Protein AF-A0A117SRD4-F1 (afdb_monomer_lite)

pLDDT: mean 80.71, std 14.21, range [40.75, 95.12]

Structure (mmCIF, N/CA/C/O backbone):
data_AF-A0A117SRD4-F1
#
_entry.id   AF-A0A117SRD4-F1
#
loop_
_atom_site.group_PDB
_atom_site.id
_atom_site.type_symbol
_atom_site.label_atom_id
_atom_site.label_alt_id
_atom_site.label_comp_id
_atom_site.label_asym_id
_atom_site.label_entity_id
_atom_site.label_seq_id
_atom_site.pdbx_PDB_ins_code
_atom_site.Cartn_x
_atom_site.Cartn_y
_atom_site.Cartn_z
_atom_site.occupancy
_atom_site.B_iso_or_equiv
_atom_site.auth_seq_id
_atom_site.auth_comp_id
_atom_site.auth_asym_id
_atom_site.auth_atom_id
_atom_site.pdbx_PDB_model_num
ATOM 1 N N . MET A 1 1 ? -15.152 -7.030 14.553 1.00 45.19 1 MET A N 1
ATOM 2 C CA . MET A 1 1 ? -15.397 -6.208 13.345 1.00 45.19 1 MET A CA 1
ATOM 3 C C . MET A 1 1 ? -14.098 -6.189 12.549 1.00 45.19 1 MET A C 1
ATOM 5 O O . MET A 1 1 ? -13.074 -5.942 13.174 1.00 45.19 1 MET A O 1
ATOM 9 N N . SER A 1 2 ? -14.084 -6.536 11.253 1.00 55.06 2 SER A N 1
ATOM 10 C CA . SER A 1 2 ? -12.838 -6.431 10.469 1.00 55.06 2 SER A CA 1
ATOM 11 C C . SER A 1 2 ? -12.506 -4.956 10.237 1.00 55.06 2 SER A C 1
ATOM 13 O O . SER A 1 2 ? -13.411 -4.145 10.019 1.00 55.06 2 SER A O 1
ATOM 15 N N . SER A 1 3 ? -11.230 -4.590 10.368 1.00 70.75 3 SER A N 1
ATOM 16 C CA . SER A 1 3 ? -10.798 -3.208 10.163 1.00 70.75 3 SER A CA 1
ATOM 17 C C . SER A 1 3 ? -10.931 -2.826 8.687 1.00 70.75 3 SER A C 1
ATOM 19 O O . SER A 1 3 ? -10.894 -3.689 7.805 1.00 70.75 3 SER A O 1
ATOM 21 N N . GLY A 1 4 ? -11.073 -1.526 8.401 1.00 77.19 4 GLY A N 1
ATOM 22 C CA . GLY A 1 4 ? -11.131 -1.024 7.023 1.00 77.19 4 GLY A CA 1
ATOM 23 C C . GLY A 1 4 ? -9.933 -1.480 6.185 1.00 77.19 4 GLY A C 1
ATOM 24 O O . GLY A 1 4 ? -10.109 -1.860 5.032 1.00 77.19 4 GLY A O 1
ATOM 25 N N . ALA A 1 5 ? -8.746 -1.557 6.797 1.00 80.50 5 ALA A N 1
ATOM 26 C CA . ALA A 1 5 ? -7.551 -2.104 6.163 1.00 80.50 5 ALA A CA 1
ATOM 27 C C . ALA A 1 5 ? -7.719 -3.567 5.740 1.00 80.50 5 ALA A C 1
ATOM 29 O O . ALA A 1 5 ? -7.402 -3.887 4.604 1.00 80.50 5 ALA A O 1
ATOM 30 N N . THR A 1 6 ? -8.263 -4.447 6.589 1.00 84.12 6 THR A N 1
ATOM 31 C CA . THR A 1 6 ? -8.474 -5.856 6.215 1.00 84.12 6 THR A CA 1
ATOM 32 C C . THR A 1 6 ? -9.381 -5.990 4.994 1.00 84.12 6 THR A C 1
ATOM 34 O O . THR A 1 6 ? -9.050 -6.749 4.098 1.00 84.12 6 THR A O 1
ATOM 37 N N . LYS A 1 7 ? -10.449 -5.187 4.892 1.00 85.69 7 LYS A N 1
ATOM 38 C CA . LYS A 1 7 ? -11.316 -5.188 3.700 1.00 85.69 7 LYS A CA 1
ATOM 39 C C . LYS A 1 7 ? -10.580 -4.748 2.433 1.00 85.69 7 LYS A C 1
ATOM 41 O O . LYS A 1 7 ? -10.740 -5.377 1.397 1.00 85.69 7 LYS A O 1
ATOM 46 N N . ILE A 1 8 ? -9.742 -3.710 2.528 1.00 86.19 8 ILE A N 1
ATOM 47 C CA . ILE A 1 8 ? -8.894 -3.267 1.407 1.00 86.19 8 ILE A CA 1
ATOM 48 C C . ILE A 1 8 ? -7.963 -4.404 0.965 1.00 86.19 8 ILE A C 1
ATOM 50 O O . ILE A 1 8 ? -7.814 -4.637 -0.230 1.00 86.19 8 ILE A O 1
ATOM 54 N N . ILE A 1 9 ? -7.352 -5.121 1.914 1.00 85.69 9 ILE A N 1
ATOM 55 C CA . ILE A 1 9 ? -6.484 -6.265 1.610 1.00 85.69 9 ILE A CA 1
ATOM 56 C C . ILE A 1 9 ? -7.277 -7.398 0.962 1.00 85.69 9 ILE A C 1
ATOM 58 O O . ILE A 1 9 ? -6.838 -7.903 -0.063 1.00 85.69 9 ILE A O 1
ATOM 62 N N . ASP A 1 10 ? -8.431 -7.775 1.507 1.00 85.94 10 ASP A N 1
ATOM 63 C CA . ASP A 1 10 ? -9.257 -8.857 0.962 1.00 85.94 10 ASP A CA 1
ATOM 64 C C . ASP A 1 10 ? -9.682 -8.556 -0.487 1.00 85.94 10 ASP A C 1
ATOM 66 O O . ASP A 1 10 ? -9.602 -9.428 -1.352 1.00 85.94 10 ASP A O 1
ATOM 70 N N . GLU A 1 11 ? -10.057 -7.306 -0.778 1.00 84.31 11 GLU A N 1
ATOM 71 C CA . GLU A 1 11 ? -10.405 -6.857 -2.131 1.00 84.31 11 GLU A CA 1
ATOM 72 C C . GLU A 1 11 ? -9.188 -6.831 -3.074 1.00 84.31 11 GLU A C 1
ATOM 74 O O . GLU A 1 11 ? -9.300 -7.239 -4.231 1.00 84.31 11 GLU A O 1
ATOM 79 N N . LEU A 1 12 ? -8.006 -6.421 -2.593 1.00 80.94 12 LEU A N 1
ATOM 80 C CA . LEU A 1 12 ? -6.759 -6.482 -3.370 1.00 80.94 12 LEU A CA 1
ATOM 81 C C . LEU A 1 12 ? -6.336 -7.929 -3.662 1.00 80.94 12 LEU A C 1
ATOM 83 O O . LEU A 1 12 ? -5.935 -8.241 -4.782 1.00 80.94 12 LEU A O 1
ATOM 87 N N . MET A 1 13 ? -6.442 -8.816 -2.672 1.00 75.94 13 MET A N 1
ATOM 88 C CA . MET A 1 13 ? -6.056 -10.226 -2.775 1.00 75.94 13 MET A CA 1
ATOM 89 C C . MET A 1 13 ? -7.016 -11.021 -3.660 1.00 75.94 13 MET A C 1
ATOM 91 O O . MET A 1 13 ? -6.570 -11.854 -4.449 1.00 75.94 13 MET A O 1
ATOM 95 N N . GLY A 1 14 ? -8.320 -10.733 -3.590 1.00 68.56 14 GLY A N 1
ATOM 96 C CA . GLY A 1 14 ? -9.324 -11.315 -4.483 1.00 68.56 14 GLY A CA 1
ATOM 97 C C . GLY A 1 14 ? -9.157 -10.900 -5.952 1.00 68.56 14 GLY A C 1
ATOM 98 O O . GLY A 1 14 ? -9.716 -11.548 -6.832 1.00 68.56 14 GLY A O 1
ATOM 99 N N . GLY A 1 15 ? -8.377 -9.846 -6.220 1.00 63.31 15 GLY A N 1
ATOM 100 C CA . GLY A 1 15 ? -8.207 -9.219 -7.532 1.00 63.31 15 GLY A CA 1
ATOM 101 C C . GLY A 1 15 ? -6.970 -9.623 -8.343 1.00 63.31 15 GLY A C 1
ATOM 102 O O . GLY A 1 15 ? -6.690 -8.941 -9.323 1.00 63.31 15 GLY A O 1
ATOM 103 N N . CYS A 1 16 ? -6.259 -10.703 -7.988 1.00 57.09 16 CYS A N 1
ATOM 104 C CA . CYS A 1 16 ? -5.021 -11.186 -8.638 1.00 57.09 16 CYS A CA 1
ATOM 105 C C . CYS A 1 16 ? -3.731 -10.474 -8.197 1.00 57.09 16 CYS A C 1
ATOM 107 O O . CYS A 1 16 ? -3.155 -9.668 -8.932 1.00 57.09 16 CYS A O 1
ATOM 109 N N . LEU A 1 17 ? -3.206 -10.866 -7.036 1.00 63.50 17 LEU A N 1
ATOM 110 C CA . LEU A 1 17 ? -1.822 -10.592 -6.651 1.00 63.50 17 LEU A CA 1
ATOM 111 C C . LEU A 1 17 ? -1.029 -11.896 -6.575 1.00 63.50 17 LEU A C 1
ATOM 113 O O . LEU A 1 17 ? -1.128 -12.636 -5.602 1.00 63.50 17 LEU A O 1
ATOM 117 N N . ASP A 1 18 ? -0.215 -12.150 -7.598 1.00 74.19 18 ASP A N 1
ATOM 118 C CA . ASP A 1 18 ? 0.934 -13.046 -7.467 1.00 74.19 18 ASP A CA 1
ATOM 119 C C . ASP A 1 18 ? 1.994 -12.278 -6.663 1.00 74.19 18 ASP A C 1
ATOM 121 O O . ASP A 1 18 ? 2.421 -11.195 -7.082 1.00 74.19 18 ASP A O 1
ATOM 125 N N . GLY A 1 19 ? 2.354 -12.755 -5.471 1.00 79.25 19 GLY A N 1
ATOM 126 C CA . GLY A 1 19 ? 3.155 -11.988 -4.512 1.00 79.25 19 GLY A CA 1
ATOM 127 C C . GLY A 1 19 ? 3.044 -12.501 -3.082 1.00 79.25 19 GLY A C 1
ATOM 128 O O . GLY A 1 19 ? 2.558 -13.605 -2.841 1.00 79.25 19 GLY A O 1
ATOM 129 N N . TYR A 1 20 ? 3.481 -11.683 -2.123 1.00 85.44 20 TYR A N 1
ATOM 130 C CA . TYR A 1 20 ? 3.301 -11.964 -0.699 1.00 85.44 20 TYR A CA 1
ATOM 131 C C . TYR A 1 20 ? 2.678 -10.783 0.048 1.00 85.44 20 TYR A C 1
ATOM 133 O O . TYR A 1 20 ? 2.787 -9.623 -0.362 1.00 85.44 20 TYR A O 1
ATOM 141 N N . VAL A 1 21 ? 2.034 -11.105 1.171 1.00 89.88 21 VAL A N 1
ATOM 142 C CA . VAL A 1 21 ? 1.499 -10.133 2.124 1.00 89.88 21 VAL A CA 1
ATOM 143 C C . VAL A 1 21 ? 2.075 -10.422 3.499 1.00 89.88 21 VAL A C 1
ATOM 145 O O . VAL A 1 21 ? 1.909 -11.518 4.032 1.00 89.88 21 VAL A O 1
ATOM 148 N N . GLU A 1 22 ? 2.719 -9.428 4.093 1.00 91.50 22 GLU A N 1
ATOM 149 C CA . GLU A 1 22 ? 3.123 -9.454 5.493 1.00 91.50 22 GLU A CA 1
ATOM 150 C C . GLU A 1 22 ? 2.169 -8.619 6.336 1.00 91.50 22 GLU A C 1
ATOM 152 O O . GLU A 1 22 ? 1.706 -7.557 5.917 1.00 91.50 22 GLU A O 1
ATOM 157 N N . LYS A 1 23 ? 1.906 -9.075 7.561 1.00 92.81 23 LYS A N 1
ATOM 158 C CA . LYS A 1 23 ? 1.093 -8.357 8.539 1.00 92.81 23 LYS A CA 1
ATOM 159 C C . LYS A 1 23 ? 1.911 -8.106 9.797 1.00 92.81 23 LYS A C 1
ATOM 161 O O . LYS A 1 23 ? 2.330 -9.043 10.469 1.00 92.81 23 LYS A O 1
ATOM 166 N N . HIS A 1 24 ? 2.038 -6.838 10.155 1.00 92.88 24 HIS A N 1
ATOM 167 C CA . HIS A 1 24 ? 2.735 -6.367 11.344 1.00 92.88 24 HIS A CA 1
ATOM 168 C C . HIS A 1 24 ? 1.726 -5.695 12.275 1.00 92.88 24 HIS A C 1
ATOM 170 O O . HIS A 1 24 ? 1.092 -4.706 11.905 1.00 92.88 24 HIS A O 1
ATOM 176 N N . ASN A 1 25 ? 1.540 -6.244 13.476 1.00 91.69 25 ASN A N 1
ATOM 177 C CA . ASN A 1 25 ? 0.652 -5.658 14.482 1.00 91.69 25 ASN A CA 1
ATOM 178 C C . ASN A 1 25 ? 1.456 -4.749 15.415 1.00 91.69 25 ASN A C 1
ATOM 180 O O . ASN A 1 25 ? 2.482 -5.155 15.955 1.00 91.69 25 ASN A O 1
ATOM 184 N N . PHE A 1 26 ? 0.947 -3.546 15.645 1.00 86.81 26 PHE A N 1
ATOM 185 C CA . PHE A 1 26 ? 1.485 -2.572 16.585 1.00 86.81 26 PHE A CA 1
ATOM 186 C C . PHE A 1 26 ? 0.472 -2.317 17.697 1.00 86.81 26 PHE A C 1
ATOM 188 O O . PHE A 1 26 ? -0.716 -2.601 17.554 1.00 86.81 26 PHE A O 1
ATOM 195 N N . LYS A 1 27 ? 0.927 -1.713 18.799 1.00 86.56 27 LYS A N 1
ATOM 196 C CA . LYS A 1 27 ? 0.061 -1.372 19.939 1.00 86.56 27 LYS A CA 1
ATOM 197 C C . LYS A 1 27 ? -1.166 -0.539 19.533 1.00 86.56 27 LYS A C 1
ATOM 199 O O . LYS A 1 27 ? -2.234 -0.733 20.099 1.00 86.56 27 LYS A O 1
ATOM 204 N N . ASN A 1 28 ? -1.009 0.341 18.543 1.00 85.19 28 ASN A N 1
ATOM 205 C CA . ASN A 1 28 ? -2.052 1.274 18.109 1.00 85.19 28 ASN A CA 1
ATOM 206 C C . ASN A 1 28 ? -2.649 0.930 16.736 1.00 85.19 28 ASN A C 1
ATOM 208 O O . ASN A 1 28 ? -3.507 1.657 16.243 1.00 85.19 28 ASN A O 1
ATOM 212 N N . GLY A 1 29 ? -2.208 -0.148 16.086 1.00 88.50 29 GLY A N 1
ATOM 213 C CA . GLY A 1 29 ? -2.550 -0.336 14.685 1.00 88.50 29 GLY A CA 1
ATOM 214 C C . GLY A 1 29 ? -2.004 -1.593 14.033 1.00 88.50 29 GLY A C 1
ATOM 215 O O . GLY A 1 29 ? -1.442 -2.480 14.667 1.00 88.50 29 GLY A O 1
ATOM 216 N N . THR A 1 30 ? -2.173 -1.681 12.723 1.00 92.19 30 THR A N 1
ATOM 217 C CA . THR A 1 30 ? -1.697 -2.804 11.915 1.00 92.19 30 THR A CA 1
ATOM 218 C C . THR A 1 30 ? -1.167 -2.282 10.595 1.00 92.19 30 THR A C 1
ATOM 220 O O . THR A 1 30 ? -1.856 -1.518 9.930 1.00 92.19 30 THR A O 1
ATOM 223 N N . ARG A 1 31 ? 0.018 -2.728 10.185 1.00 93.56 31 ARG A N 1
ATOM 224 C CA . ARG A 1 31 ? 0.545 -2.513 8.837 1.00 93.56 31 ARG A CA 1
ATOM 225 C C . ARG A 1 31 ? 0.467 -3.813 8.058 1.00 93.56 31 ARG A C 1
ATOM 227 O O . ARG A 1 31 ? 0.936 -4.846 8.525 1.00 93.56 31 ARG A O 1
ATOM 234 N N . TYR A 1 32 ? -0.081 -3.733 6.861 1.00 92.88 32 TYR A N 1
ATOM 235 C CA . TYR A 1 32 ? 0.029 -4.765 5.846 1.00 92.88 32 TYR A CA 1
ATOM 236 C C . TYR A 1 32 ? 1.038 -4.297 4.809 1.00 92.88 32 TYR A C 1
ATOM 238 O O . TYR A 1 32 ? 0.927 -3.167 4.341 1.00 92.88 32 TYR A O 1
ATOM 246 N N . ILE A 1 33 ? 2.008 -5.137 4.471 1.00 92.50 33 ILE A N 1
ATOM 247 C CA . ILE A 1 33 ? 2.974 -4.893 3.400 1.00 92.50 33 ILE A CA 1
ATOM 248 C C . ILE A 1 33 ? 2.640 -5.869 2.285 1.00 92.50 33 ILE A C 1
ATOM 250 O O . ILE A 1 33 ? 2.696 -7.079 2.482 1.00 92.50 33 ILE A O 1
ATOM 254 N N . ILE A 1 34 ? 2.251 -5.339 1.135 1.00 90.62 34 ILE A N 1
ATOM 255 C CA . ILE A 1 34 ? 1.865 -6.102 -0.044 1.00 90.62 34 ILE A CA 1
ATOM 256 C C . ILE A 1 34 ? 2.950 -5.903 -1.090 1.00 90.62 34 ILE A C 1
ATOM 258 O O . ILE A 1 34 ? 3.177 -4.781 -1.556 1.00 90.62 34 ILE A O 1
ATOM 262 N N . LYS A 1 35 ? 3.583 -7.003 -1.489 1.00 88.62 35 LYS A N 1
ATOM 263 C CA . LYS A 1 35 ? 4.625 -7.000 -2.508 1.00 88.62 35 LYS A CA 1
ATOM 264 C C . LYS A 1 35 ? 4.237 -7.911 -3.670 1.00 88.62 35 LYS A C 1
ATOM 266 O O . LYS A 1 35 ? 4.375 -9.132 -3.568 1.00 88.62 35 LYS A O 1
ATOM 271 N N . PRO A 1 36 ? 3.745 -7.329 -4.776 1.00 85.81 36 PRO A N 1
ATOM 272 C CA . PRO A 1 36 ? 3.491 -8.071 -6.003 1.00 85.81 36 PRO A CA 1
ATOM 273 C C . PRO A 1 36 ? 4.811 -8.582 -6.604 1.00 85.81 36 PRO A C 1
ATOM 275 O O . PRO A 1 36 ? 5.757 -7.810 -6.754 1.00 85.81 36 PRO A O 1
ATOM 278 N N . SER A 1 37 ? 4.869 -9.845 -7.028 1.00 82.06 37 SER A N 1
ATOM 279 C CA . SER A 1 37 ? 6.069 -10.471 -7.613 1.00 82.06 37 SER A CA 1
ATOM 280 C C . SER A 1 37 ? 6.543 -9.789 -8.900 1.00 82.06 37 SER A C 1
ATOM 282 O O . SER A 1 37 ? 7.739 -9.723 -9.169 1.00 82.06 37 SER A O 1
ATOM 284 N N . ASN A 1 38 ? 5.609 -9.256 -9.692 1.00 78.62 38 ASN A N 1
ATOM 285 C CA . ASN A 1 38 ? 5.876 -8.687 -11.019 1.00 78.62 38 ASN A CA 1
ATOM 286 C C . ASN A 1 38 ? 5.848 -7.152 -11.041 1.00 78.62 38 ASN A C 1
ATOM 288 O O . ASN A 1 38 ? 5.693 -6.546 -12.103 1.00 78.62 38 ASN A O 1
ATOM 292 N N . MET A 1 39 ? 5.960 -6.501 -9.881 1.00 81.06 39 MET A N 1
ATOM 293 C CA . MET A 1 39 ? 5.976 -5.044 -9.796 1.00 81.06 39 MET A CA 1
ATOM 294 C C . MET A 1 39 ? 7.192 -4.542 -9.021 1.00 81.06 39 MET A C 1
ATOM 296 O O . MET A 1 39 ? 7.684 -5.174 -8.097 1.00 81.06 39 MET A O 1
ATOM 300 N N . PHE A 1 40 ? 7.667 -3.356 -9.397 1.00 85.69 40 PHE A N 1
ATOM 301 C CA . PHE A 1 40 ? 8.732 -2.653 -8.676 1.00 85.69 40 PHE A CA 1
ATOM 302 C C . PHE A 1 40 ? 8.219 -1.924 -7.427 1.00 85.69 40 PHE A C 1
ATOM 304 O O . PHE A 1 40 ? 9.004 -1.308 -6.713 1.00 85.69 40 PHE A O 1
ATOM 311 N N . ILE A 1 41 ? 6.905 -1.939 -7.204 1.00 89.62 41 ILE A N 1
ATOM 312 C CA . ILE A 1 41 ? 6.274 -1.232 -6.100 1.00 89.62 41 ILE A CA 1
ATOM 313 C C . ILE A 1 41 ? 6.024 -2.166 -4.924 1.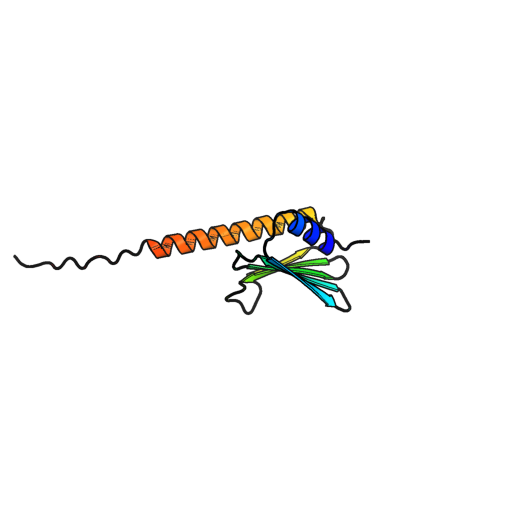00 89.62 41 ILE A C 1
ATOM 315 O O . ILE A 1 41 ? 5.747 -3.350 -5.099 1.00 89.62 41 ILE A O 1
ATOM 319 N N . GLU A 1 42 ? 6.052 -1.593 -3.734 1.00 91.44 42 GLU A N 1
ATOM 320 C CA . GLU A 1 42 ? 5.586 -2.214 -2.503 1.00 91.44 42 GLU A CA 1
ATOM 321 C C . GLU A 1 42 ? 4.509 -1.310 -1.893 1.00 91.44 42 GLU A C 1
ATOM 323 O O . GLU A 1 42 ? 4.659 -0.087 -1.849 1.00 91.44 42 GLU A O 1
ATOM 328 N N . LEU A 1 43 ? 3.383 -1.891 -1.487 1.00 92.56 43 LEU A N 1
ATOM 329 C CA . LEU A 1 43 ? 2.227 -1.161 -0.974 1.00 92.56 43 LEU A CA 1
ATOM 330 C C . LEU A 1 43 ? 2.074 -1.435 0.517 1.00 92.56 43 LEU A C 1
ATOM 332 O O . LEU A 1 43 ? 1.909 -2.581 0.924 1.00 92.56 43 LEU A O 1
ATOM 336 N 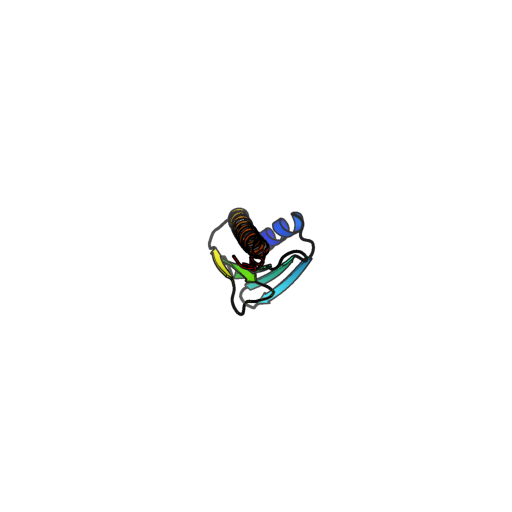N . HIS A 1 44 ? 2.089 -0.386 1.333 1.00 93.50 44 HIS A N 1
ATOM 337 C CA . HIS A 1 44 ? 1.801 -0.491 2.758 1.00 93.50 44 HIS A CA 1
ATOM 338 C C . HIS A 1 44 ? 0.400 0.047 3.024 1.00 93.50 44 HIS A C 1
ATOM 340 O O . HIS A 1 44 ? 0.080 1.177 2.656 1.00 93.50 44 HIS A O 1
ATOM 346 N N . VAL A 1 45 ? -0.424 -0.749 3.699 1.00 93.75 45 VAL A N 1
ATOM 347 C CA . VAL A 1 45 ? -1.743 -0.348 4.200 1.00 93.75 45 VAL A CA 1
ATOM 348 C C . VAL A 1 45 ? -1.682 -0.356 5.719 1.0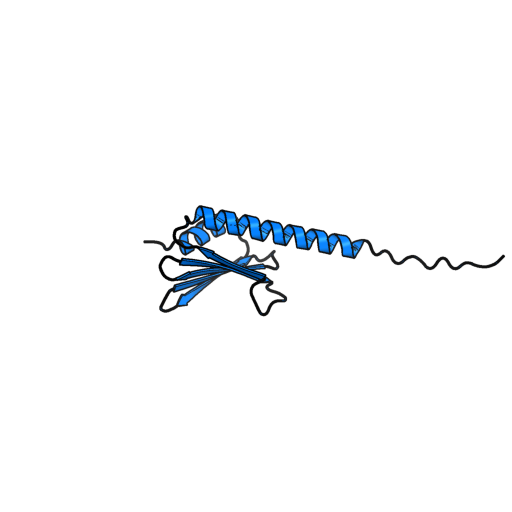0 93.75 45 VAL A C 1
ATOM 350 O O . VAL A 1 45 ? -1.562 -1.410 6.341 1.00 93.75 45 VAL A O 1
ATOM 353 N N . ILE A 1 46 ? -1.734 0.821 6.325 1.00 93.31 46 ILE A N 1
ATOM 354 C CA . ILE A 1 46 ? -1.538 1.031 7.758 1.00 93.31 46 ILE A CA 1
ATOM 355 C C . ILE A 1 46 ? -2.867 1.472 8.361 1.00 93.31 46 ILE A C 1
ATOM 357 O O . ILE A 1 46 ? -3.413 2.500 7.983 1.00 93.31 46 ILE A O 1
ATOM 361 N N . SER A 1 47 ? -3.393 0.703 9.302 1.00 91.69 47 SER A N 1
ATOM 362 C CA . SER A 1 47 ? -4.589 1.037 10.074 1.00 91.69 47 SER A CA 1
ATOM 363 C C . SER A 1 47 ? -4.173 1.528 11.452 1.00 91.69 47 SER A C 1
ATOM 365 O O . SER A 1 47 ? -3.469 0.800 12.147 1.00 91.69 47 SER A O 1
ATOM 367 N N . GLU A 1 48 ? -4.650 2.692 11.875 1.00 88.81 48 GLU A N 1
ATOM 368 C CA . GLU A 1 48 ? -4.489 3.208 13.240 1.00 88.81 48 GLU A CA 1
ATOM 369 C C . GLU A 1 48 ? -5.807 3.849 13.690 1.00 88.81 48 GLU A C 1
ATOM 371 O O . GLU A 1 48 ? -6.201 4.906 13.196 1.00 88.81 48 GLU A O 1
ATOM 376 N N . GLY A 1 49 ? -6.526 3.177 14.596 1.00 84.81 49 GLY A N 1
ATOM 377 C CA . GLY A 1 49 ? -7.898 3.554 14.952 1.00 84.81 49 GLY A CA 1
ATOM 378 C C . GLY A 1 49 ? -8.811 3.613 13.719 1.00 84.81 49 GLY A C 1
ATOM 379 O O . GLY A 1 49 ? -8.884 2.650 12.953 1.00 84.81 49 GLY A O 1
ATOM 380 N N . ASP A 1 50 ? -9.456 4.763 13.517 1.00 82.56 50 ASP A N 1
ATOM 381 C CA . ASP A 1 50 ? -10.336 5.042 12.370 1.00 82.56 50 ASP A CA 1
ATOM 382 C C . ASP A 1 50 ? -9.591 5.577 11.133 1.00 82.56 50 ASP A C 1
ATOM 384 O O . ASP A 1 50 ? -10.209 5.923 10.121 1.00 82.56 50 ASP A O 1
ATOM 388 N N . ASN A 1 51 ? -8.259 5.658 11.197 1.00 89.31 51 ASN A N 1
ATOM 389 C CA . ASN A 1 51 ? -7.430 6.126 10.098 1.00 89.31 51 ASN A CA 1
ATOM 390 C C . ASN A 1 51 ? -6.839 4.957 9.310 1.00 89.31 51 ASN A C 1
ATOM 392 O O . ASN A 1 51 ? -6.354 3.973 9.875 1.00 89.31 51 ASN A O 1
ATOM 396 N N . VAL A 1 52 ? -6.815 5.115 7.989 1.00 91.62 52 VAL A N 1
ATOM 397 C CA . VAL A 1 52 ? -6.063 4.254 7.074 1.00 91.62 52 VAL A CA 1
ATOM 398 C C . VAL A 1 52 ? -5.038 5.110 6.344 1.00 91.62 52 VAL A C 1
ATOM 400 O O . VAL A 1 52 ? -5.400 6.036 5.626 1.00 91.62 52 VAL A O 1
ATOM 403 N N . CYS A 1 53 ? -3.760 4.807 6.516 1.00 93.12 53 CYS A N 1
ATOM 404 C CA . CYS A 1 53 ? -2.664 5.395 5.762 1.00 93.12 53 CYS A CA 1
ATOM 405 C C . CYS A 1 53 ? -2.183 4.413 4.695 1.00 93.12 53 CYS A C 1
ATOM 407 O O . CYS A 1 53 ? -2.018 3.221 4.949 1.00 93.12 53 CYS A O 1
ATOM 409 N N . ILE A 1 54 ? -1.976 4.928 3.491 1.00 95.06 54 ILE A N 1
ATOM 410 C CA . ILE A 1 54 ? -1.445 4.203 2.349 1.00 95.06 54 ILE A CA 1
ATOM 411 C C . ILE A 1 54 ? -0.073 4.766 2.026 1.00 95.06 54 ILE A C 1
ATOM 413 O O . ILE A 1 54 ? 0.051 5.967 1.780 1.00 95.06 54 ILE A O 1
ATOM 417 N N . GLU A 1 55 ? 0.925 3.895 1.944 1.00 94.75 55 GLU A N 1
ATOM 418 C CA . GLU A 1 55 ? 2.245 4.239 1.429 1.00 94.75 55 GLU A CA 1
ATOM 419 C C . GLU A 1 55 ? 2.568 3.377 0.207 1.00 94.75 55 GLU A C 1
ATOM 421 O O . GLU A 1 55 ? 2.361 2.166 0.217 1.00 94.75 55 GLU A O 1
ATOM 426 N N . ILE A 1 56 ? 3.078 3.996 -0.856 1.00 93.31 56 ILE A N 1
ATOM 427 C CA . ILE A 1 56 ? 3.572 3.298 -2.046 1.00 93.31 56 ILE A CA 1
ATOM 428 C C . ILE A 1 56 ? 5.072 3.535 -2.127 1.00 93.31 56 ILE A C 1
ATOM 430 O O . ILE A 1 56 ? 5.522 4.677 -2.237 1.00 93.31 56 ILE A O 1
ATOM 434 N N . TRP A 1 57 ? 5.832 2.454 -2.098 1.00 93.25 57 TRP A N 1
ATOM 435 C CA . TRP A 1 57 ? 7.287 2.434 -2.073 1.00 93.25 57 TRP A CA 1
ATOM 436 C C . TRP A 1 57 ? 7.843 1.922 -3.403 1.00 93.25 57 TRP A C 1
ATOM 438 O O . TRP A 1 57 ? 7.208 1.103 -4.066 1.00 93.25 57 TRP A O 1
ATOM 448 N N . ASP A 1 58 ? 9.034 2.391 -3.789 1.00 89.25 58 ASP A N 1
ATOM 449 C CA . ASP A 1 58 ? 9.840 1.731 -4.825 1.00 89.25 58 ASP A CA 1
ATOM 450 C C . ASP A 1 58 ? 10.725 0.705 -4.120 1.00 89.25 58 ASP A C 1
ATOM 452 O O . ASP A 1 58 ? 11.658 1.074 -3.402 1.00 89.25 58 ASP A O 1
ATOM 456 N N . ASN A 1 59 ? 10.429 -0.574 -4.327 1.00 78.19 59 ASN A N 1
ATOM 457 C CA . ASN A 1 59 ? 11.091 -1.696 -3.668 1.00 78.19 59 ASN A CA 1
ATOM 458 C C . ASN A 1 59 ? 12.592 -1.805 -4.023 1.00 78.19 59 ASN A C 1
ATOM 460 O O . ASN A 1 59 ? 13.321 -2.545 -3.370 1.00 78.19 59 ASN A O 1
ATOM 464 N N . GLY A 1 60 ? 13.078 -1.097 -5.049 1.00 71.19 60 GLY A N 1
ATOM 465 C CA . GLY A 1 60 ? 14.479 -1.170 -5.476 1.00 71.19 60 GLY A CA 1
ATOM 466 C C . GLY A 1 60 ? 15.347 0.041 -5.141 1.00 71.19 60 GLY A C 1
ATOM 467 O O . GLY A 1 60 ? 16.560 -0.045 -5.316 1.00 71.19 60 GLY A O 1
ATOM 468 N N . LEU A 1 61 ? 14.764 1.180 -4.752 1.00 70.75 61 LEU A N 1
ATOM 469 C CA . LEU A 1 61 ? 15.464 2.466 -4.892 1.00 70.75 61 LEU A CA 1
ATOM 470 C C . LEU A 1 61 ? 15.260 3.465 -3.751 1.00 70.75 61 LEU A C 1
ATOM 472 O O . LEU A 1 61 ? 16.026 4.426 -3.674 1.00 70.75 61 LEU A O 1
ATOM 476 N N . SER A 1 62 ? 14.250 3.297 -2.894 1.00 71.06 62 SER A N 1
ATOM 477 C CA . SER A 1 62 ? 13.790 4.409 -2.058 1.00 71.06 62 SER A CA 1
ATOM 478 C C . SER A 1 62 ? 13.960 4.168 -0.559 1.00 71.06 62 SER A C 1
ATOM 480 O O . SER A 1 62 ? 13.488 3.172 -0.020 1.00 71.06 62 SER A O 1
ATOM 482 N N . ALA A 1 63 ? 14.579 5.133 0.130 1.00 80.81 63 ALA A N 1
ATOM 483 C CA . ALA A 1 63 ? 14.630 5.197 1.596 1.00 80.81 63 ALA A CA 1
ATOM 484 C C . ALA A 1 63 ? 13.340 5.782 2.216 1.00 80.81 63 ALA A C 1
ATOM 486 O O . ALA A 1 63 ? 13.211 5.860 3.436 1.00 80.81 63 ALA A O 1
ATOM 487 N N . SER A 1 64 ? 12.397 6.217 1.377 1.00 86.00 64 SER A N 1
ATOM 488 C CA . SER A 1 64 ? 11.120 6.824 1.757 1.00 86.00 64 SER A CA 1
ATOM 489 C C . SER A 1 64 ? 10.011 6.430 0.771 1.00 86.00 64 SER A C 1
ATOM 491 O O . SER A 1 64 ? 10.307 6.065 -0.376 1.00 86.00 64 SER A O 1
ATOM 493 N N . PRO A 1 65 ? 8.728 6.510 1.166 1.00 91.06 65 PRO A N 1
ATOM 494 C CA . PRO A 1 65 ? 7.635 6.214 0.253 1.00 91.06 65 PRO A CA 1
ATOM 495 C C . PRO A 1 65 ? 7.585 7.243 -0.882 1.00 91.06 65 PRO A C 1
ATOM 497 O O . PRO A 1 65 ? 7.715 8.446 -0.663 1.00 91.06 65 PRO A O 1
ATOM 500 N N . ILE A 1 66 ? 7.346 6.768 -2.107 1.00 91.12 66 ILE A N 1
ATOM 501 C CA . ILE A 1 66 ? 7.099 7.622 -3.283 1.00 91.12 66 ILE A CA 1
ATOM 502 C C . ILE A 1 66 ? 5.793 8.397 -3.090 1.00 91.12 66 ILE A C 1
ATOM 504 O O . ILE A 1 66 ? 5.608 9.499 -3.609 1.00 91.12 66 ILE A O 1
ATOM 508 N N . PHE A 1 67 ? 4.848 7.783 -2.382 1.00 91.44 67 PHE A N 1
ATOM 509 C CA . PHE A 1 67 ? 3.543 8.353 -2.158 1.00 91.44 67 PHE A CA 1
ATOM 510 C C . PHE A 1 67 ? 3.008 7.967 -0.782 1.00 91.44 67 PHE A C 1
ATOM 512 O O . PHE A 1 67 ? 3.056 6.795 -0.423 1.00 91.44 67 PHE A O 1
ATOM 519 N N . THR A 1 68 ? 2.436 8.932 -0.063 1.00 93.94 68 THR A N 1
ATOM 520 C CA . THR A 1 68 ? 1.795 8.721 1.240 1.00 93.94 68 THR A CA 1
ATOM 521 C C . THR A 1 68 ? 0.468 9.464 1.277 1.00 93.94 68 THR A C 1
ATOM 523 O O . THR A 1 68 ? 0.402 10.634 0.901 1.00 93.94 68 THR A O 1
ATOM 526 N N . GLN A 1 69 ? -0.596 8.803 1.730 1.00 95.12 69 GLN A N 1
ATOM 527 C CA . GLN A 1 69 ? -1.893 9.439 1.951 1.00 95.12 69 GLN A CA 1
ATOM 528 C C . GLN A 1 69 ? -2.647 8.779 3.094 1.00 95.12 69 GLN A C 1
ATOM 530 O O . GLN A 1 69 ? -2.866 7.570 3.089 1.00 95.12 69 GLN A O 1
ATOM 535 N N . SER A 1 70 ? -3.130 9.614 4.010 1.00 93.44 70 SER A N 1
ATOM 536 C CA . SER A 1 70 ? -4.020 9.204 5.090 1.00 93.44 70 SER A CA 1
ATOM 537 C C . SER A 1 70 ? -5.474 9.489 4.739 1.00 93.44 70 SER A C 1
ATOM 539 O O . SER A 1 70 ? -5.801 10.509 4.125 1.00 93.44 70 SER A O 1
ATOM 541 N N . PHE A 1 71 ? -6.345 8.583 5.157 1.00 92.12 71 PHE A N 1
ATOM 542 C CA . PHE A 1 71 ? -7.784 8.646 4.996 1.00 92.12 71 PHE A CA 1
ATOM 543 C C . PHE A 1 71 ? -8.444 8.489 6.359 1.00 92.12 71 PHE A C 1
ATOM 545 O O . PHE A 1 71 ? -8.166 7.537 7.086 1.00 92.12 71 PHE A O 1
ATOM 552 N N . THR A 1 72 ? -9.358 9.403 6.659 1.00 90.12 72 THR A N 1
ATOM 553 C CA . THR A 1 72 ? -10.222 9.363 7.840 1.00 90.12 72 THR A CA 1
ATOM 554 C C . THR A 1 72 ? -11.661 9.344 7.345 1.00 90.12 72 THR A C 1
ATOM 556 O O . THR A 1 72 ? -11.996 10.091 6.422 1.00 90.12 72 THR A O 1
ATOM 559 N N . ASN A 1 73 ? -12.514 8.495 7.922 1.00 81.50 73 ASN A N 1
ATOM 560 C CA . ASN A 1 73 ? -13.940 8.397 7.569 1.00 81.50 73 ASN A CA 1
ATOM 561 C C . ASN A 1 73 ? -14.218 8.126 6.074 1.00 81.50 73 ASN A C 1
ATOM 563 O O . ASN A 1 73 ? -15.222 8.584 5.529 1.00 81.50 73 ASN A O 1
ATOM 567 N N . ARG A 1 74 ? -13.329 7.400 5.384 1.00 81.94 74 ARG A N 1
ATOM 568 C CA . ARG A 1 74 ? -13.532 6.977 3.988 1.00 81.94 74 ARG A CA 1
ATOM 569 C C . ARG A 1 74 ? -13.918 5.514 3.907 1.00 81.94 74 ARG A C 1
ATOM 571 O O . ARG A 1 74 ? -13.516 4.707 4.744 1.00 81.94 74 ARG A O 1
ATOM 578 N N . THR A 1 75 ? -14.693 5.173 2.882 1.00 87.12 75 THR A N 1
ATOM 579 C CA . THR A 1 75 ? -15.047 3.777 2.639 1.00 87.12 75 THR A CA 1
ATOM 580 C C . THR A 1 75 ? -13.825 3.012 2.113 1.00 87.12 75 THR A C 1
ATOM 582 O O . THR A 1 75 ? -13.010 3.594 1.392 1.00 87.12 75 THR A O 1
ATOM 585 N N . PRO A 1 76 ? -13.681 1.711 2.428 1.00 85.62 76 PRO A N 1
ATOM 586 C CA . PRO A 1 76 ? -12.632 0.869 1.849 1.00 85.62 76 PRO A CA 1
ATOM 587 C C . PRO A 1 76 ? -12.553 0.962 0.317 1.00 85.62 76 PRO A C 1
ATOM 589 O O . PRO A 1 76 ? -11.457 1.075 -0.222 1.00 85.62 76 PRO A O 1
ATOM 592 N N . GLY A 1 77 ? -13.701 1.027 -0.368 1.00 87.31 77 GLY A N 1
ATOM 593 C CA . GLY A 1 77 ? -13.769 1.143 -1.828 1.00 87.31 77 GLY A CA 1
ATOM 594 C C . GLY A 1 77 ? -13.207 2.458 -2.386 1.00 87.31 77 GLY A C 1
ATOM 595 O O . GLY A 1 77 ? -12.546 2.447 -3.427 1.00 87.31 77 GLY A O 1
ATOM 596 N N . ASP A 1 7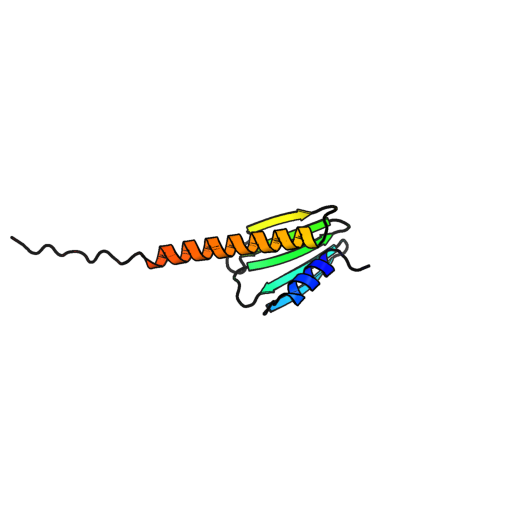8 ? -13.390 3.585 -1.686 1.00 89.19 78 ASP A N 1
ATOM 597 C CA . ASP A 1 78 ? -12.773 4.864 -2.075 1.00 89.19 78 ASP A CA 1
ATOM 598 C C . ASP A 1 78 ? -11.245 4.784 -1.980 1.00 89.19 78 ASP A C 1
ATOM 600 O O . ASP A 1 78 ? -10.523 5.222 -2.881 1.00 89.19 78 ASP A O 1
ATOM 604 N N . VAL A 1 79 ? -10.749 4.202 -0.883 1.00 90.62 79 VAL A N 1
ATOM 605 C CA . VAL A 1 79 ? -9.312 4.025 -0.638 1.00 90.62 79 VAL A CA 1
ATOM 606 C C . VAL A 1 79 ? -8.716 3.054 -1.657 1.00 90.62 79 VAL A C 1
ATOM 608 O O . VAL A 1 79 ? -7.645 3.311 -2.204 1.00 90.62 79 VAL A O 1
ATOM 611 N N . LEU A 1 80 ? -9.428 1.978 -1.989 1.00 89.44 80 LEU A N 1
ATOM 612 C CA . LEU A 1 80 ? -9.010 1.029 -3.013 1.00 89.44 80 LEU A CA 1
ATOM 613 C C . LEU A 1 80 ? -8.930 1.683 -4.397 1.00 89.44 80 LEU A C 1
ATOM 615 O O . LEU A 1 80 ? -7.910 1.573 -5.080 1.00 89.44 80 LEU A O 1
ATOM 619 N N . SER A 1 81 ? -9.969 2.420 -4.792 1.00 90.25 81 SER A N 1
ATOM 620 C CA . SER A 1 81 ? -10.003 3.154 -6.064 1.00 90.25 81 SER A CA 1
ATOM 621 C C . SER A 1 81 ? -8.827 4.123 -6.173 1.00 90.25 81 SER A C 1
ATOM 623 O O . SER A 1 81 ? -8.180 4.227 -7.220 1.00 90.25 81 SER A O 1
ATOM 625 N N . TYR A 1 82 ? -8.503 4.790 -5.064 1.00 90.88 82 TYR A N 1
ATOM 626 C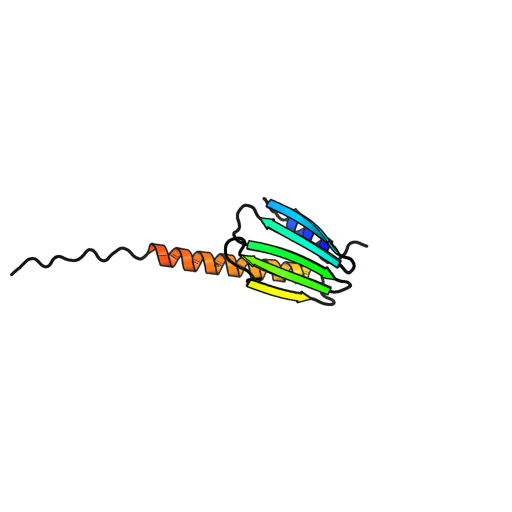 CA . TYR A 1 82 ? -7.339 5.654 -4.957 1.00 90.88 82 TYR A CA 1
ATOM 627 C C . TYR A 1 82 ? -6.019 4.904 -5.191 1.00 90.88 82 TYR A C 1
ATOM 629 O O . TYR A 1 82 ? -5.205 5.345 -6.012 1.00 90.88 82 TYR A O 1
ATOM 637 N N . ILE A 1 83 ? -5.815 3.774 -4.502 1.00 90.38 83 ILE A N 1
ATOM 638 C CA . ILE A 1 83 ? -4.626 2.918 -4.646 1.00 90.38 83 ILE A CA 1
ATOM 639 C C . ILE A 1 83 ? -4.458 2.503 -6.109 1.00 90.38 83 ILE A C 1
ATOM 641 O O . ILE A 1 83 ? -3.407 2.757 -6.698 1.00 90.38 83 ILE A O 1
ATOM 645 N N . ILE A 1 84 ? -5.506 1.942 -6.719 1.00 89.56 84 ILE A N 1
ATOM 646 C CA . ILE A 1 84 ? -5.486 1.455 -8.105 1.00 89.56 84 ILE A CA 1
ATOM 647 C C . ILE A 1 84 ? -5.105 2.585 -9.067 1.00 89.56 84 ILE A C 1
ATOM 649 O O . ILE A 1 84 ? -4.192 2.431 -9.882 1.00 89.56 84 ILE A O 1
ATOM 653 N N . CYS A 1 85 ? -5.741 3.754 -8.941 1.00 91.25 85 CYS A N 1
ATOM 654 C CA . CYS A 1 85 ? -5.447 4.907 -9.793 1.00 91.25 85 CYS A CA 1
ATOM 655 C C . CYS A 1 85 ? -3.992 5.374 -9.665 1.00 91.25 85 CYS A C 1
ATOM 657 O O . CYS A 1 85 ? -3.364 5.752 -10.660 1.00 91.25 85 CYS A O 1
ATOM 659 N N . ARG A 1 86 ? -3.439 5.377 -8.446 1.00 91.88 86 ARG A N 1
ATOM 660 C CA . ARG A 1 86 ? -2.054 5.795 -8.202 1.00 91.88 86 ARG A CA 1
ATOM 661 C C . ARG A 1 86 ? -1.046 4.795 -8.739 1.00 91.88 86 ARG A C 1
ATOM 663 O O . ARG A 1 86 ? -0.129 5.213 -9.447 1.00 91.88 86 ARG A O 1
ATOM 670 N N . VAL A 1 87 ? -1.247 3.508 -8.478 1.00 89.44 87 VAL A N 1
ATOM 671 C CA . VAL A 1 87 ? -0.402 2.438 -9.017 1.00 89.44 87 VAL A CA 1
ATOM 672 C C . VAL A 1 87 ? -0.403 2.483 -10.544 1.00 89.44 87 VAL A C 1
ATOM 674 O O . VAL A 1 87 ? 0.664 2.525 -11.152 1.00 89.44 87 VAL A O 1
ATOM 677 N N . TYR A 1 88 ? -1.575 2.595 -11.175 1.00 89.88 88 TYR A N 1
ATOM 678 C CA . TYR A 1 88 ? -1.681 2.660 -12.633 1.00 89.88 88 TYR A CA 1
ATOM 679 C C . TYR A 1 88 ? -0.892 3.834 -13.232 1.00 89.88 88 TYR A C 1
ATOM 681 O O . TYR A 1 88 ? -0.142 3.659 -14.194 1.00 89.88 88 TYR A O 1
ATOM 689 N N . ARG A 1 89 ? -0.978 5.027 -12.627 1.00 90.88 89 ARG A N 1
ATOM 690 C CA . ARG A 1 89 ? -0.186 6.193 -13.056 1.00 90.88 89 ARG A CA 1
ATOM 691 C C . ARG A 1 89 ? 1.320 5.944 -12.949 1.00 90.88 89 ARG A C 1
ATOM 693 O O . ARG A 1 89 ? 2.047 6.306 -13.871 1.00 90.88 89 ARG A O 1
ATOM 700 N N . LEU A 1 90 ? 1.789 5.318 -11.868 1.00 89.19 90 LEU A N 1
ATOM 701 C CA . LEU A 1 90 ? 3.209 4.986 -11.693 1.00 89.19 90 LEU A CA 1
ATOM 702 C C . LEU A 1 90 ? 3.693 3.989 -12.754 1.00 89.19 90 LEU A C 1
ATOM 704 O O . LEU A 1 90 ? 4.753 4.193 -13.351 1.00 89.19 90 LEU A O 1
ATOM 708 N N . LEU A 1 91 ? 2.896 2.957 -13.047 1.00 87.00 91 LEU A N 1
ATOM 709 C CA . LEU A 1 91 ? 3.195 1.989 -14.106 1.00 87.00 91 LEU A CA 1
ATOM 710 C C . LEU A 1 91 ? 3.275 2.669 -15.484 1.00 87.00 91 LEU A C 1
ATOM 712 O O . LEU A 1 91 ? 4.213 2.415 -16.243 1.00 87.00 91 LEU A O 1
ATOM 716 N N . MET A 1 92 ? 2.342 3.577 -15.797 1.00 89.31 92 MET A N 1
ATOM 717 C CA . MET A 1 92 ? 2.365 4.347 -17.047 1.00 89.31 92 MET A CA 1
ATOM 718 C C . MET A 1 92 ? 3.613 5.225 -17.167 1.00 89.31 92 MET A C 1
ATOM 720 O O . MET A 1 92 ? 4.270 5.204 -18.207 1.00 89.31 92 MET A O 1
ATOM 724 N N . ILE A 1 93 ? 3.965 5.975 -16.116 1.00 87.12 93 ILE A N 1
ATOM 725 C CA . ILE A 1 93 ? 5.157 6.835 -16.114 1.00 87.12 93 ILE A CA 1
ATOM 726 C C . ILE A 1 93 ? 6.411 5.993 -16.355 1.00 87.12 93 ILE A C 1
ATOM 728 O O . ILE A 1 93 ? 7.204 6.321 -17.239 1.00 87.12 93 ILE A O 1
ATOM 732 N N . ARG A 1 94 ? 6.574 4.872 -15.639 1.00 84.12 94 ARG A N 1
ATOM 733 C CA . ARG A 1 94 ? 7.738 3.991 -15.812 1.00 84.12 94 ARG A CA 1
ATOM 734 C C . ARG A 1 94 ? 7.828 3.436 -17.232 1.00 84.12 94 ARG A C 1
ATOM 736 O O . ARG A 1 94 ? 8.912 3.427 -17.812 1.00 84.12 94 ARG A O 1
ATOM 743 N N . ARG A 1 95 ? 6.696 3.039 -17.823 1.00 84.94 95 ARG A N 1
ATOM 744 C CA . ARG A 1 95 ? 6.634 2.581 -19.219 1.00 84.94 95 ARG A CA 1
ATOM 745 C C . ARG A 1 95 ? 7.071 3.673 -20.198 1.00 84.94 95 ARG A C 1
ATOM 747 O O . ARG A 1 95 ? 7.874 3.402 -21.087 1.00 84.94 95 ARG A O 1
ATOM 754 N N . LEU A 1 96 ? 6.586 4.904 -20.023 1.00 85.94 96 LEU A N 1
ATOM 755 C CA . LEU A 1 96 ? 6.978 6.038 -20.865 1.00 85.94 96 LEU A CA 1
ATOM 756 C C . LEU A 1 96 ? 8.481 6.326 -20.751 1.00 85.94 96 LEU A C 1
ATOM 758 O O . LEU A 1 96 ? 9.148 6.501 -21.770 1.00 85.94 96 LEU A O 1
ATOM 762 N N . MET A 1 97 ? 9.036 6.310 -19.539 1.00 81.19 97 MET A N 1
ATOM 763 C CA . MET A 1 97 ? 10.468 6.540 -19.320 1.00 81.19 97 MET A CA 1
ATOM 764 C C . MET A 1 97 ? 11.342 5.435 -19.928 1.00 81.19 97 MET A C 1
ATOM 766 O O . MET A 1 97 ? 12.362 5.741 -20.540 1.00 81.19 97 MET A O 1
ATOM 770 N N . SER A 1 98 ? 10.916 4.171 -19.840 1.00 78.25 98 SER A N 1
ATOM 771 C CA . SER A 1 98 ? 11.612 3.038 -20.466 1.00 78.25 98 SER A CA 1
ATOM 772 C C . SER A 1 98 ? 11.574 3.088 -21.999 1.00 78.25 98 SER A C 1
ATOM 774 O O . SER A 1 98 ? 12.551 2.731 -22.654 1.00 78.25 98 SER A O 1
ATOM 776 N N . SER A 1 99 ? 10.478 3.576 -22.593 1.00 68.62 99 SER A N 1
ATOM 777 C CA . SER A 1 99 ? 10.381 3.710 -24.053 1.00 68.62 99 SER A CA 1
ATOM 778 C C . SER A 1 99 ? 11.312 4.783 -24.632 1.00 68.62 99 SER A C 1
ATOM 780 O O . SER A 1 99 ? 11.822 4.613 -25.737 1.00 68.62 99 SER A O 1
ATOM 782 N N . LYS A 1 100 ? 11.594 5.853 -23.876 1.00 59.50 100 LYS A N 1
ATOM 783 C CA . LYS A 1 100 ? 12.500 6.932 -24.305 1.00 59.50 100 LYS A CA 1
ATOM 784 C C . LYS A 1 100 ? 13.967 6.502 -24.332 1.00 59.50 100 LYS A C 1
ATOM 786 O O . LYS A 1 100 ? 14.707 6.939 -25.203 1.00 59.50 100 LYS A O 1
ATOM 791 N N . THR A 1 101 ? 14.379 5.616 -23.428 1.00 53.91 101 THR A N 1
ATOM 792 C CA . THR A 1 101 ? 15.769 5.133 -23.341 1.00 53.91 101 THR A CA 1
ATOM 793 C C . THR A 1 101 ? 16.150 4.181 -24.478 1.00 53.91 101 THR A C 1
ATOM 795 O O . THR A 1 101 ? 17.327 4.037 -24.777 1.00 53.91 101 THR A O 1
ATOM 798 N N . SER A 1 102 ? 15.178 3.557 -25.154 1.00 53.81 102 SER A N 1
ATOM 799 C CA . SER A 1 102 ? 15.445 2.628 -26.267 1.00 53.81 102 SER A CA 1
ATOM 800 C C . SER A 1 102 ? 15.600 3.307 -27.637 1.00 53.81 102 SER A C 1
ATOM 802 O O . SER A 1 102 ? 15.922 2.631 -28.609 1.00 53.81 102 SER A O 1
ATOM 804 N N . GLN A 1 103 ? 15.361 4.621 -27.745 1.00 53.09 103 GLN A N 1
ATOM 805 C CA . GLN A 1 103 ? 15.440 5.357 -29.018 1.00 53.09 103 GLN A CA 1
ATOM 806 C C . GLN A 1 103 ? 16.751 6.126 -29.234 1.00 53.09 103 GLN A C 1
ATOM 808 O O . GLN A 1 103 ? 16.937 6.695 -30.310 1.00 53.09 103 GLN A O 1
ATOM 813 N N . GLU A 1 104 ? 17.692 6.102 -28.287 1.00 48.91 104 GLU A N 1
ATOM 814 C CA . GLU A 1 104 ? 19.055 6.585 -28.534 1.00 48.91 104 GLU A CA 1
ATOM 815 C C . GLU A 1 104 ? 19.837 5.554 -29.361 1.00 48.91 104 GLU A C 1
ATOM 817 O O . GLU A 1 104 ? 20.705 4.829 -28.880 1.00 48.91 104 GLU A O 1
ATOM 822 N N . VAL A 1 105 ? 19.515 5.469 -30.652 1.00 53.59 105 VAL A N 1
ATOM 823 C CA . VAL A 1 105 ? 20.427 4.887 -31.637 1.00 53.59 105 VAL A CA 1
ATOM 824 C C . VAL A 1 105 ? 21.628 5.835 -31.713 1.00 53.59 105 VAL A C 1
ATOM 826 O O . VAL A 1 105 ? 21.422 7.022 -31.981 1.00 53.59 105 VAL A O 1
ATOM 829 N N .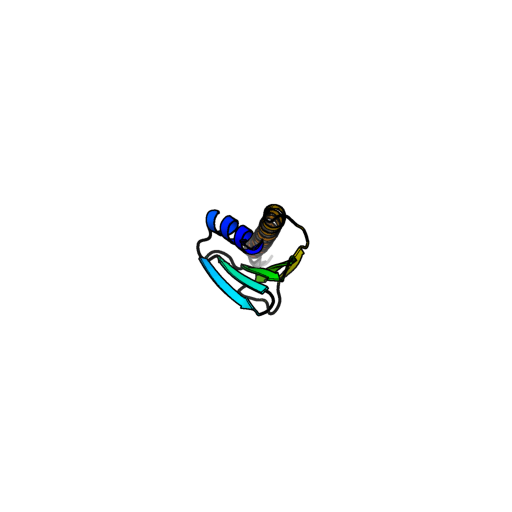 PRO A 1 106 ? 22.876 5.374 -31.502 1.00 49.88 106 PRO A N 1
ATOM 830 C CA . PRO A 1 106 ? 24.029 6.242 -31.673 1.00 49.88 106 PRO A CA 1
ATOM 831 C C . PRO A 1 106 ? 24.003 6.748 -33.111 1.00 49.88 106 PRO A C 1
ATOM 833 O O . PRO A 1 106 ? 23.954 5.942 -34.046 1.00 49.88 106 PRO A O 1
ATOM 836 N N . LEU A 1 107 ? 24.027 8.069 -33.297 1.00 56.84 107 LEU A N 1
ATOM 837 C CA . LEU A 1 107 ? 24.301 8.660 -34.600 1.00 56.84 107 LEU A CA 1
ATOM 838 C C . LEU A 1 107 ? 25.619 8.046 -35.076 1.00 56.84 107 LEU A C 1
ATOM 840 O O . LEU A 1 107 ? 26.687 8.381 -34.562 1.00 56.84 107 LEU A O 1
ATOM 844 N N . LYS A 1 108 ? 25.546 7.088 -36.012 1.00 53.25 108 LYS A N 1
ATOM 845 C CA . LYS A 1 108 ? 26.722 6.572 -36.712 1.00 53.25 108 LYS A CA 1
ATOM 846 C C . LYS A 1 108 ? 27.458 7.802 -37.210 1.00 53.25 108 LYS A C 1
ATOM 848 O O . LYS A 1 108 ? 26.914 8.534 -38.034 1.00 53.25 108 LYS A O 1
ATOM 853 N N . ALA A 1 109 ? 28.657 8.031 -36.680 1.00 55.72 109 ALA A N 1
ATOM 854 C CA . ALA A 1 109 ? 29.533 9.086 -37.143 1.00 55.72 109 ALA A CA 1
ATOM 855 C C . ALA A 1 109 ? 29.655 8.942 -38.663 1.00 55.72 109 ALA A C 1
ATOM 857 O O . ALA A 1 109 ? 30.279 8.001 -39.163 1.00 55.72 109 ALA A O 1
ATOM 858 N N . VAL A 1 110 ? 28.993 9.835 -39.399 1.00 56.34 110 VAL A N 1
ATOM 859 C CA . VAL A 1 110 ? 29.169 9.951 -40.839 1.00 56.34 110 VAL A CA 1
ATOM 860 C C . VAL A 1 110 ? 30.601 10.425 -41.008 1.00 56.34 110 VAL A C 1
ATOM 862 O O . VAL A 1 110 ? 30.923 11.596 -40.824 1.00 56.34 110 VAL A O 1
ATOM 865 N N . ARG A 1 111 ? 31.498 9.474 -41.272 1.00 51.94 111 ARG A N 1
ATOM 866 C CA . ARG A 1 111 ? 32.877 9.758 -41.637 1.00 51.94 111 ARG A CA 1
ATOM 867 C C . ARG A 1 111 ? 32.822 10.413 -43.011 1.00 51.94 111 ARG A C 1
ATOM 869 O O . ARG A 1 111 ? 32.769 9.715 -44.019 1.00 51.94 111 ARG A O 1
ATOM 876 N N . VAL A 1 112 ? 32.799 11.743 -43.040 1.00 55.84 112 VAL A N 1
ATOM 877 C CA . VAL A 1 112 ? 32.990 12.514 -44.268 1.00 55.84 112 VAL A CA 1
ATOM 878 C C . VAL A 1 112 ? 34.406 12.205 -44.753 1.00 55.84 112 VAL A C 1
ATOM 880 O O . VAL A 1 112 ? 35.392 12.685 -44.197 1.00 55.84 112 VAL A O 1
ATOM 883 N N . ARG A 1 113 ? 34.522 11.308 -45.735 1.00 49.72 113 ARG A N 1
ATOM 884 C CA . ARG A 1 113 ? 35.739 11.156 -46.530 1.00 49.72 113 ARG A CA 1
ATOM 885 C C . ARG A 1 113 ? 35.599 12.079 -47.734 1.00 49.72 113 ARG A C 1
ATOM 887 O O . ARG A 1 113 ? 34.763 11.809 -48.581 1.00 49.72 113 ARG A O 1
ATOM 894 N N . GLY A 1 114 ? 36.414 13.132 -47.718 1.00 49.75 114 GLY A N 1
ATOM 895 C CA . GLY A 1 114 ? 37.016 13.844 -48.849 1.00 49.75 114 GLY A CA 1
ATOM 896 C C . GLY A 1 114 ? 36.195 14.110 -50.113 1.00 49.75 114 GLY A C 1
ATOM 897 O O . GLY A 1 114 ? 35.824 13.184 -50.828 1.00 49.75 114 GLY A O 1
ATOM 898 N N . ALA A 1 115 ? 36.106 15.392 -50.457 1.00 40.75 115 ALA A N 1
ATOM 899 C CA . ALA A 1 115 ? 36.461 15.892 -51.782 1.00 40.75 115 ALA A CA 1
ATOM 900 C C . ALA A 1 115 ? 37.184 17.231 -51.594 1.00 40.75 115 ALA A C 1
ATOM 902 O O . ALA A 1 115 ? 36.707 18.014 -50.740 1.00 40.75 115 ALA A O 1
#

Sequence (115 aa):
MSSGATKIIDELMGGCLDGYVEKHNFKNGTRYIIKPSNMFIELHVISEGDNVCIEIWDNGLSASPIFTQSFTNRTPGDVLSYIICRVYRLLMIRRLMSSKTSQEVPLKAVRVRGA

Radius of gyration: 20.47 Å; chains: 1; bounding box: 52×29×72 Å

Foldseek 3Di:
DDALLVVLVVVVVVVDAPFDWDWDDDPFWIWIWTDGPPDQWIWIWIDGPQKTKIFICRNPDDPGGPDIDMDGPDHSVVVNVVVVVVVVVVVVVVVVVVVVVVPCPPPPPPPPDDD

Secondary structure (DSSP, 8-state):
---HHHHHHHHHHHTT--EEEEEEEETTEEEEEEEETT-SEEEEEEEETTEEEEEEEETTT-SS-SEEEEEES--HHHHHHHHHHHHHHHHHHHHHHHHHHTT------------